Protein AF-A0A522Y612-F1 (afdb_monomer_lite)

Foldseek 3Di:
DDPQLVVLVVQLVVQLVVQVVVVCVVDVDCQADQDPQAGANPSSLVSLLVSLLSSLLRNAPVSLVVQLVVLLVVLVVVLVVCVVVDDPPDPCCVVVSCRRSVVNSVSSSVSSNVSSVNSNVCCVVPPDPVCVVVD

pLDDT: mean 74.58, std 8.92, range [51.31, 88.0]

Sequence (135 aa):
MTLRTLLACTVAAMVLLVLTIVLSRLQPGMGGIMTRIGQLPTTELLAVAIAMGLGGYLGGRPFRFLAPALVVLIGFASLIAAWALAPPQVEGTGSWLVRNNLLGLLLTATAAVLAAWVGEYVARRWPPPALARLR

Radius of gyration: 16.51 Å; chains: 1; bounding box: 40×27×49 Å

Structure (mmCIF, N/CA/C/O backbone):
data_AF-A0A522Y612-F1
#
_entry.id   AF-A0A522Y612-F1
#
loop_
_atom_site.group_PDB
_atom_site.id
_atom_site.type_symbol
_atom_site.label_atom_id
_atom_site.label_alt_id
_atom_site.label_comp_id
_atom_site.label_asym_id
_atom_site.label_entity_id
_atom_site.label_seq_id
_atom_site.pdbx_PDB_ins_code
_atom_site.Cartn_x
_atom_site.Cartn_y
_atom_site.Cartn_z
_atom_site.occupancy
_atom_site.B_iso_or_equiv
_atom_site.auth_seq_id
_atom_site.auth_comp_id
_atom_site.auth_asym_id
_atom_site.auth_atom_id
_atom_site.pdbx_PDB_model_num
ATOM 1 N N . MET A 1 1 ? -20.978 5.994 0.465 1.00 61.03 1 MET A N 1
ATOM 2 C CA . MET A 1 1 ? -19.569 6.074 0.917 1.00 61.03 1 MET A CA 1
ATOM 3 C C . MET A 1 1 ? -19.544 6.946 2.169 1.00 61.03 1 MET A C 1
ATOM 5 O O . MET A 1 1 ? -20.166 7.997 2.135 1.00 61.03 1 MET A O 1
ATOM 9 N N . THR A 1 2 ? -18.966 6.505 3.290 1.00 78.44 2 THR A N 1
ATOM 10 C CA . THR A 1 2 ? -19.007 7.266 4.559 1.00 78.44 2 THR A CA 1
ATOM 11 C C . THR A 1 2 ? -17.789 8.183 4.694 1.00 78.44 2 THR A C 1
ATOM 13 O O . THR A 1 2 ? -16.725 7.898 4.139 1.00 78.44 2 THR A O 1
ATOM 16 N N . LEU A 1 3 ? -17.902 9.266 5.471 1.00 78.62 3 LEU A N 1
ATOM 17 C CA . LEU A 1 3 ? -16.790 10.195 5.725 1.00 78.62 3 LEU A CA 1
ATOM 18 C C . LEU A 1 3 ? -15.558 9.476 6.319 1.00 78.62 3 LEU A C 1
ATOM 20 O O . LEU A 1 3 ? -14.423 9.789 5.971 1.00 78.62 3 LEU A O 1
ATOM 24 N N . ARG A 1 4 ? -15.785 8.415 7.111 1.00 76.19 4 ARG A N 1
ATOM 25 C CA . ARG A 1 4 ? -14.737 7.506 7.617 1.00 76.19 4 ARG A CA 1
ATOM 26 C C . ARG A 1 4 ? -13.971 6.791 6.506 1.00 76.19 4 ARG A C 1
ATOM 28 O O . ARG A 1 4 ? -12.751 6.720 6.573 1.00 76.19 4 ARG A O 1
ATOM 35 N N . THR A 1 5 ? -14.664 6.270 5.491 1.00 75.12 5 THR A N 1
ATOM 36 C CA . THR A 1 5 ? -13.998 5.613 4.352 1.00 75.12 5 THR A CA 1
ATOM 37 C C . THR A 1 5 ? -13.213 6.591 3.492 1.00 75.12 5 THR A C 1
ATOM 39 O O . THR A 1 5 ? -12.125 6.247 3.046 1.00 75.12 5 THR A O 1
ATOM 42 N N . LEU A 1 6 ? -13.725 7.812 3.308 1.00 78.81 6 LEU A N 1
ATOM 43 C CA . LEU A 1 6 ? -13.008 8.868 2.597 1.00 78.81 6 LEU A CA 1
ATOM 44 C C . LEU A 1 6 ? -11.714 9.234 3.324 1.00 78.81 6 LEU A C 1
ATOM 46 O O . LEU A 1 6 ? -10.664 9.164 2.702 1.00 78.81 6 LEU A O 1
ATOM 50 N N . LEU A 1 7 ? -11.777 9.508 4.634 1.00 82.38 7 LEU A N 1
ATOM 51 C CA . LEU A 1 7 ? -10.595 9.790 5.459 1.00 82.38 7 LEU A CA 1
ATOM 52 C C . LEU A 1 7 ? -9.581 8.643 5.448 1.00 82.38 7 LEU A C 1
ATOM 54 O O . LEU A 1 7 ? -8.383 8.880 5.337 1.00 82.38 7 LEU A O 1
ATOM 58 N N . ALA A 1 8 ? -10.048 7.397 5.539 1.00 77.56 8 ALA A N 1
ATOM 59 C CA . ALA A 1 8 ? -9.173 6.233 5.462 1.00 77.56 8 ALA A CA 1
ATOM 60 C C . ALA A 1 8 ? -8.458 6.141 4.105 1.00 77.56 8 ALA A C 1
ATOM 62 O O . ALA A 1 8 ? -7.258 5.882 4.074 1.00 77.56 8 ALA A O 1
ATOM 63 N N . CYS A 1 9 ? -9.163 6.412 2.999 1.00 77.75 9 CYS A N 1
ATOM 64 C CA . CYS A 1 9 ? -8.559 6.501 1.670 1.00 77.75 9 CYS A CA 1
ATOM 65 C C . CYS A 1 9 ? -7.532 7.629 1.582 1.00 77.75 9 CYS A C 1
ATOM 67 O O . CYS A 1 9 ? -6.435 7.388 1.086 1.00 77.75 9 CYS A O 1
ATOM 69 N N . THR A 1 10 ? -7.841 8.836 2.067 1.00 82.25 10 THR A N 1
ATOM 70 C CA . THR A 1 10 ? -6.891 9.958 2.011 1.00 82.25 10 THR A CA 1
ATOM 71 C C . THR A 1 10 ? -5.657 9.698 2.858 1.00 82.25 10 THR A C 1
ATOM 73 O O . THR A 1 10 ? -4.553 9.959 2.394 1.00 82.25 10 THR A O 1
ATOM 76 N N . VAL A 1 11 ? -5.814 9.148 4.065 1.00 84.19 11 VAL A N 1
ATOM 77 C CA . VAL A 1 11 ? -4.677 8.797 4.927 1.00 84.19 11 VAL A CA 1
ATOM 78 C C . VAL A 1 11 ? -3.841 7.694 4.289 1.00 84.19 11 VAL A C 1
ATOM 80 O O . VAL A 1 11 ? -2.626 7.838 4.212 1.00 84.19 11 VAL A O 1
ATOM 83 N N . ALA A 1 12 ? -4.464 6.629 3.779 1.00 76.88 12 ALA A N 1
ATOM 84 C CA . ALA A 1 12 ? -3.743 5.559 3.094 1.00 76.88 12 ALA A CA 1
ATOM 85 C C . ALA A 1 12 ? -2.985 6.086 1.866 1.00 76.88 12 ALA A C 1
ATOM 87 O O . ALA A 1 12 ? -1.810 5.774 1.699 1.00 76.88 12 ALA A O 1
ATOM 88 N N . ALA A 1 13 ? -3.619 6.930 1.046 1.00 76.38 13 ALA A N 1
ATOM 89 C CA . ALA A 1 13 ? -2.990 7.543 -0.121 1.00 76.38 13 ALA A CA 1
ATOM 90 C C . ALA A 1 13 ? -1.829 8.472 0.267 1.00 76.38 13 ALA A C 1
ATOM 92 O O . ALA A 1 13 ? -0.762 8.389 -0.333 1.00 76.38 13 ALA A O 1
ATOM 93 N N . MET A 1 14 ? -2.002 9.309 1.296 1.00 84.38 14 MET A N 1
ATOM 94 C CA . MET A 1 14 ? -0.935 10.169 1.821 1.00 84.38 14 MET A CA 1
ATOM 95 C C . MET A 1 14 ? 0.240 9.355 2.355 1.00 84.38 14 MET A C 1
ATOM 97 O O . MET A 1 14 ? 1.379 9.638 2.003 1.00 84.38 14 MET A O 1
ATOM 101 N N . VAL A 1 15 ? -0.017 8.329 3.169 1.00 85.69 15 VAL A N 1
ATOM 102 C CA . VAL A 1 15 ? 1.033 7.456 3.712 1.00 85.69 15 VAL A CA 1
ATOM 103 C C . VAL A 1 15 ? 1.783 6.759 2.582 1.00 85.69 15 VAL A C 1
ATOM 105 O O . VAL A 1 15 ? 3.010 6.728 2.597 1.00 85.69 15 VAL A O 1
ATOM 108 N N . LEU A 1 16 ? 1.063 6.253 1.580 1.00 79.06 16 LEU A N 1
ATOM 109 C CA . LEU A 1 16 ? 1.658 5.596 0.422 1.00 79.06 16 LEU A CA 1
ATOM 110 C C . LEU A 1 16 ? 2.518 6.571 -0.393 1.00 79.06 16 LEU A C 1
ATOM 112 O O . LEU A 1 16 ? 3.653 6.235 -0.716 1.00 79.06 16 LEU A O 1
ATOM 116 N N . LEU A 1 17 ? 2.034 7.789 -0.659 1.00 79.56 17 LEU A N 1
ATOM 117 C CA . LEU A 1 17 ? 2.799 8.836 -1.346 1.00 79.56 17 LEU A CA 1
ATOM 118 C C . LEU A 1 17 ? 4.062 9.221 -0.573 1.00 79.56 17 LEU A C 1
ATOM 120 O O . LEU A 1 17 ? 5.149 9.229 -1.146 1.00 79.56 17 LEU A O 1
ATOM 124 N N . VAL A 1 18 ? 3.936 9.504 0.726 1.00 84.81 18 VAL A N 1
ATOM 125 C CA . VAL A 1 18 ? 5.067 9.899 1.576 1.00 84.81 18 VAL A CA 1
ATOM 126 C C . VAL A 1 18 ? 6.101 8.782 1.636 1.00 84.81 18 VAL A C 1
ATOM 128 O O . VAL A 1 18 ? 7.275 9.043 1.394 1.00 84.81 18 VAL A O 1
ATOM 131 N N . LEU A 1 19 ? 5.685 7.536 1.889 1.00 81.12 19 LEU A N 1
ATOM 132 C CA . LEU A 1 19 ? 6.601 6.394 1.912 1.00 81.12 19 LEU A CA 1
ATOM 133 C C . LEU A 1 19 ? 7.273 6.189 0.558 1.00 81.12 19 LEU A C 1
ATOM 135 O O . LEU A 1 19 ? 8.480 5.988 0.520 1.00 81.12 19 LEU A O 1
ATOM 139 N N . THR A 1 20 ? 6.533 6.301 -0.543 1.00 75.69 20 THR A N 1
ATOM 140 C CA . THR A 1 20 ? 7.099 6.138 -1.887 1.00 75.69 20 THR A CA 1
ATOM 141 C C . THR A 1 20 ? 8.147 7.21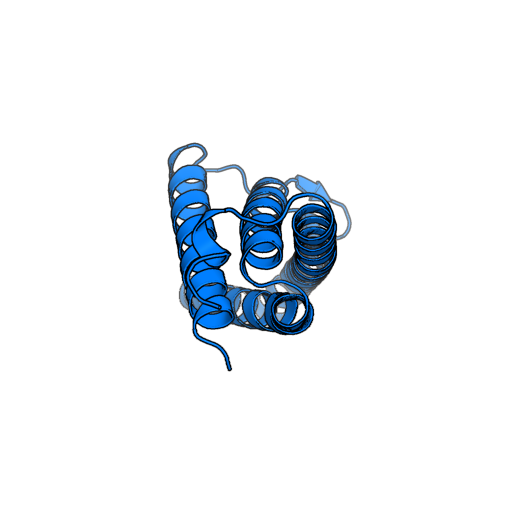2 -2.174 1.00 75.69 20 THR A C 1
ATOM 143 O O . THR A 1 20 ? 9.246 6.888 -2.618 1.00 75.69 20 THR A O 1
ATOM 146 N N . ILE A 1 21 ? 7.869 8.481 -1.852 1.00 79.12 21 ILE A N 1
ATOM 147 C CA . ILE A 1 21 ? 8.821 9.589 -2.029 1.00 79.12 21 ILE A CA 1
ATOM 148 C C . ILE A 1 21 ? 10.054 9.393 -1.140 1.00 79.12 21 ILE A C 1
ATOM 150 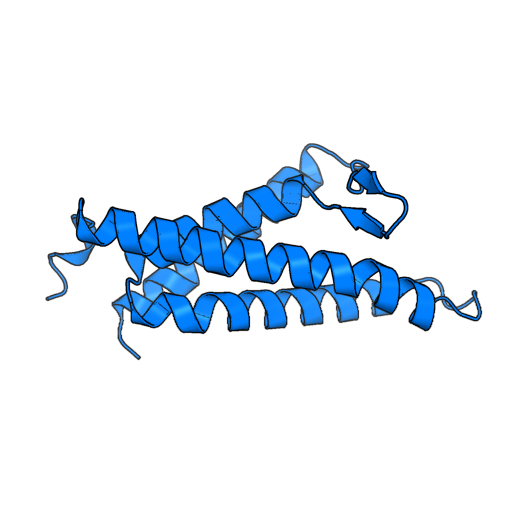O O . ILE A 1 21 ? 11.181 9.519 -1.617 1.00 79.12 21 ILE A O 1
ATOM 154 N N . VAL A 1 22 ? 9.856 9.069 0.139 1.00 81.56 22 VAL A N 1
ATOM 155 C CA . VAL A 1 22 ? 10.944 8.868 1.107 1.00 81.56 22 VAL A CA 1
ATOM 156 C C . VAL A 1 22 ? 11.840 7.704 0.683 1.00 81.56 22 VAL A C 1
ATOM 158 O O . VAL A 1 22 ? 13.058 7.861 0.636 1.00 81.56 22 VAL A O 1
ATOM 161 N N . LEU A 1 23 ? 11.256 6.567 0.295 1.00 75.94 23 LEU A N 1
ATOM 162 C CA . LEU A 1 23 ? 11.998 5.399 -0.186 1.00 75.94 23 LEU A CA 1
ATOM 163 C C . LEU A 1 23 ? 12.761 5.706 -1.481 1.00 75.94 23 LEU A C 1
ATOM 165 O O . LEU A 1 23 ? 13.938 5.368 -1.588 1.00 75.94 23 LEU A O 1
ATOM 169 N N . SER A 1 24 ? 12.137 6.434 -2.413 1.00 70.62 24 SER A N 1
ATOM 170 C CA . SER A 1 24 ? 12.777 6.858 -3.667 1.00 70.62 24 SER A CA 1
ATOM 171 C C . SER A 1 24 ? 13.986 7.772 -3.436 1.00 70.62 24 SER A C 1
ATOM 173 O O . SER A 1 24 ? 14.918 7.783 -4.236 1.00 70.62 24 SER A O 1
ATOM 175 N N . ARG A 1 25 ? 13.985 8.556 -2.348 1.00 79.06 25 ARG A N 1
ATOM 176 C CA . ARG A 1 25 ? 15.091 9.459 -1.988 1.00 79.06 25 ARG A CA 1
ATOM 177 C C . ARG A 1 25 ? 16.193 8.773 -1.189 1.00 79.06 25 ARG A C 1
ATOM 179 O O . ARG A 1 25 ? 17.353 9.129 -1.360 1.00 79.06 25 ARG A O 1
ATOM 186 N N . LEU A 1 26 ? 15.845 7.825 -0.322 1.00 75.88 26 LEU A N 1
ATOM 187 C CA . LEU A 1 26 ? 16.806 7.123 0.534 1.00 75.88 26 LEU A CA 1
ATOM 188 C C . LEU A 1 26 ? 17.597 6.045 -0.212 1.00 75.88 26 LEU A C 1
ATOM 190 O O . LEU A 1 26 ? 18.723 5.747 0.175 1.00 75.88 26 LEU A O 1
ATOM 194 N N . GLN A 1 27 ? 17.028 5.455 -1.264 1.00 67.31 27 GLN A N 1
ATOM 195 C CA . GLN A 1 27 ? 17.685 4.397 -2.031 1.00 67.31 27 GLN A CA 1
ATOM 196 C C . GLN A 1 27 ? 17.535 4.618 -3.541 1.00 67.31 27 GLN A C 1
ATOM 198 O O . GLN A 1 27 ? 16.798 3.882 -4.203 1.00 67.31 27 GLN A O 1
ATOM 203 N N . PRO A 1 28 ? 18.256 5.598 -4.117 1.00 55.88 28 PRO A N 1
ATOM 204 C CA . PRO A 1 28 ? 18.356 5.737 -5.563 1.00 55.88 28 PRO A CA 1
ATOM 205 C C . PRO A 1 28 ? 19.127 4.532 -6.125 1.00 55.88 28 PRO A C 1
ATOM 207 O O . PRO A 1 28 ? 20.352 4.537 -6.181 1.00 55.88 28 PRO A O 1
ATOM 210 N N . GLY A 1 29 ? 18.416 3.459 -6.479 1.00 54.78 29 GLY A N 1
ATOM 211 C CA . GLY A 1 29 ? 19.007 2.285 -7.132 1.00 54.78 29 GLY A CA 1
ATOM 212 C C . GLY A 1 29 ? 18.639 0.916 -6.561 1.00 54.78 29 GLY A C 1
ATOM 213 O O . GLY A 1 29 ? 18.976 -0.081 -7.196 1.00 54.78 29 GLY A O 1
ATOM 214 N N . MET A 1 30 ? 17.907 0.812 -5.442 1.00 51.31 30 MET A N 1
ATOM 215 C CA . MET A 1 30 ? 17.272 -0.466 -5.079 1.00 51.31 30 MET A CA 1
ATOM 216 C C . MET A 1 30 ? 16.019 -0.679 -5.932 1.00 51.31 30 MET A C 1
ATOM 218 O O . MET A 1 30 ? 14.886 -0.594 -5.467 1.00 51.31 30 MET A O 1
ATOM 222 N N . GLY A 1 31 ? 16.237 -0.980 -7.212 1.00 57.62 31 GLY A N 1
ATOM 223 C CA . GLY A 1 31 ? 15.273 -1.772 -7.955 1.00 57.62 31 GLY A CA 1
ATOM 224 C C . GLY A 1 31 ? 15.131 -3.107 -7.226 1.00 57.62 31 GLY A C 1
ATOM 225 O O . GLY A 1 31 ? 16.138 -3.699 -6.845 1.00 57.62 31 GLY A O 1
ATOM 226 N N . GLY A 1 32 ? 13.895 -3.545 -6.986 1.00 58.69 32 GLY A N 1
ATOM 227 C CA . GLY A 1 32 ? 13.570 -4.741 -6.208 1.00 58.69 32 GLY A CA 1
ATOM 228 C C . GLY A 1 32 ? 14.397 -5.986 -6.549 1.00 58.69 32 GLY A C 1
ATOM 229 O O . GLY A 1 32 ? 15.040 -6.075 -7.595 1.00 58.69 32 GLY A O 1
ATOM 230 N N . ILE A 1 33 ? 14.352 -6.982 -5.665 1.00 67.69 33 ILE A N 1
ATOM 231 C CA . ILE A 1 33 ? 15.122 -8.222 -5.815 1.00 67.69 33 ILE A CA 1
ATOM 232 C C . ILE A 1 33 ? 14.721 -8.887 -7.140 1.00 67.69 33 ILE A C 1
ATOM 234 O O . ILE A 1 33 ? 13.572 -9.304 -7.299 1.00 67.69 33 ILE A O 1
ATOM 238 N N . MET A 1 34 ? 15.645 -8.979 -8.105 1.00 63.66 34 MET A N 1
ATOM 239 C CA . MET A 1 34 ? 15.408 -9.745 -9.332 1.00 63.66 34 MET A CA 1
ATOM 240 C C . MET A 1 34 ? 15.333 -11.227 -8.977 1.00 63.66 34 MET A C 1
ATOM 242 O O . MET A 1 34 ? 16.318 -11.846 -8.580 1.00 63.66 34 MET A O 1
ATOM 246 N N . THR A 1 35 ? 14.150 -11.804 -9.134 1.00 64.38 35 THR A N 1
ATOM 247 C CA . THR A 1 35 ? 13.941 -13.251 -9.069 1.00 64.38 35 THR A CA 1
ATOM 248 C C . THR A 1 35 ? 13.872 -13.819 -10.486 1.00 64.38 35 THR A C 1
ATOM 250 O O . THR A 1 35 ? 13.665 -13.080 -11.448 1.00 64.38 35 THR A O 1
ATOM 253 N N . ARG A 1 36 ? 13.977 -15.148 -10.641 1.00 63.62 36 ARG A N 1
ATOM 254 C CA . ARG A 1 36 ? 13.838 -15.835 -11.947 1.00 63.62 36 ARG A CA 1
ATOM 255 C C . ARG A 1 36 ? 12.518 -15.543 -12.677 1.00 63.62 36 ARG A C 1
ATOM 257 O O . ARG A 1 36 ? 12.404 -15.850 -13.857 1.00 63.62 36 ARG A O 1
ATOM 264 N N . ILE A 1 37 ? 11.529 -15.008 -11.964 1.00 64.69 37 ILE A N 1
ATOM 265 C CA . ILE A 1 37 ? 10.159 -14.804 -12.436 1.00 64.69 37 ILE A CA 1
ATOM 266 C C . ILE A 1 37 ? 9.864 -13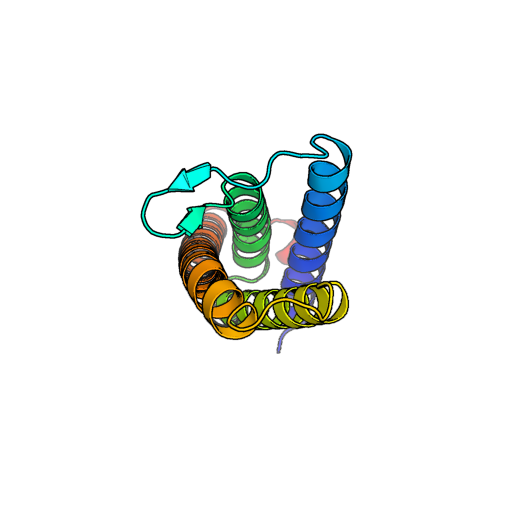.310 -12.678 1.00 64.69 37 ILE A C 1
ATOM 268 O O . ILE A 1 37 ? 8.909 -12.982 -13.373 1.00 64.69 37 ILE A O 1
ATOM 272 N N . GLY A 1 38 ? 10.688 -12.404 -12.143 1.00 63.41 38 GLY A N 1
ATOM 273 C CA . GLY A 1 38 ? 10.507 -10.960 -12.267 1.00 63.41 38 GLY A CA 1
ATOM 274 C C . GLY A 1 38 ? 11.098 -10.184 -11.093 1.00 63.41 38 GLY A C 1
ATOM 275 O O . GLY A 1 38 ? 11.670 -10.755 -10.158 1.00 63.41 38 GLY A O 1
ATOM 276 N N . GLN A 1 39 ? 10.962 -8.864 -11.142 1.00 66.25 39 GLN A N 1
ATOM 277 C CA . GLN A 1 39 ? 11.427 -7.975 -10.083 1.00 66.25 39 GLN A CA 1
ATOM 278 C C . GLN A 1 39 ? 10.448 -7.988 -8.907 1.00 66.25 39 GLN A C 1
ATOM 280 O O . GLN A 1 39 ? 9.246 -7.808 -9.096 1.00 66.25 39 GLN A O 1
ATOM 285 N N . LEU A 1 40 ? 10.958 -8.213 -7.696 1.00 70.00 40 LEU A N 1
ATOM 286 C CA . LEU A 1 40 ? 10.157 -8.246 -6.477 1.00 70.00 40 LEU A CA 1
ATOM 287 C C . LEU A 1 40 ? 10.390 -6.947 -5.691 1.00 70.00 40 LEU A C 1
ATOM 289 O O . LEU A 1 40 ? 11.429 -6.814 -5.032 1.00 70.00 40 LEU A O 1
ATOM 293 N N . PRO A 1 41 ? 9.475 -5.964 -5.775 1.00 71.06 41 PRO A N 1
ATOM 294 C CA . PRO A 1 41 ? 9.657 -4.659 -5.153 1.00 71.06 41 PRO A CA 1
ATOM 295 C C . PRO A 1 41 ? 9.336 -4.750 -3.655 1.00 71.06 41 PRO A C 1
ATOM 297 O O . PRO A 1 41 ? 8.258 -4.385 -3.197 1.00 71.06 41 PRO A O 1
ATOM 300 N N . THR A 1 42 ? 10.267 -5.300 -2.875 1.00 75.62 42 THR A N 1
ATOM 301 C CA . THR A 1 42 ? 10.116 -5.546 -1.430 1.00 75.62 42 THR A CA 1
ATOM 302 C C . THR A 1 42 ? 9.820 -4.276 -0.633 1.00 75.62 42 THR A C 1
ATOM 304 O O . THR A 1 42 ? 9.000 -4.302 0.283 1.00 75.62 42 THR A O 1
ATOM 307 N N . THR A 1 43 ? 10.449 -3.159 -0.992 1.00 76.06 43 THR A N 1
ATOM 308 C CA . THR A 1 43 ? 10.241 -1.847 -0.364 1.00 76.06 43 THR A CA 1
ATOM 309 C C . THR A 1 43 ? 8.857 -1.278 -0.671 1.00 76.06 43 THR A C 1
ATOM 311 O O . THR A 1 43 ? 8.169 -0.827 0.245 1.00 76.06 43 THR A O 1
ATOM 314 N N . GLU A 1 44 ? 8.401 -1.363 -1.922 1.00 75.38 44 GLU A N 1
ATOM 315 C CA . GLU A 1 44 ? 7.044 -0.946 -2.301 1.00 75.38 44 GLU A CA 1
ATOM 316 C C . GLU A 1 44 ? 5.985 -1.847 -1.667 1.00 75.38 44 GLU A C 1
ATOM 318 O O . GLU A 1 44 ? 4.985 -1.351 -1.160 1.00 75.38 44 GLU A O 1
ATOM 323 N N . LEU A 1 45 ? 6.222 -3.161 -1.619 1.00 77.94 45 LEU A N 1
ATOM 324 C CA . LEU A 1 45 ? 5.354 -4.119 -0.932 1.00 77.94 45 LEU A CA 1
ATOM 325 C C . LEU A 1 45 ? 5.180 -3.756 0.542 1.00 77.94 45 LEU A C 1
ATOM 327 O O . LEU A 1 45 ? 4.058 -3.775 1.049 1.00 77.94 45 LEU A O 1
ATOM 331 N N . LEU A 1 46 ? 6.269 -3.387 1.221 1.00 82.50 46 LEU A N 1
ATOM 332 C CA . LEU A 1 46 ? 6.218 -2.944 2.609 1.00 82.50 46 LEU A CA 1
ATOM 333 C C . LEU A 1 46 ? 5.450 -1.622 2.745 1.00 82.50 46 LEU A C 1
ATOM 335 O O . LEU A 1 46 ? 4.594 -1.502 3.620 1.00 82.50 46 LEU A O 1
ATOM 339 N N . ALA A 1 47 ? 5.702 -0.649 1.865 1.00 82.94 47 ALA A N 1
ATOM 340 C CA . ALA A 1 47 ? 4.997 0.631 1.878 1.00 82.94 47 ALA A CA 1
ATOM 341 C C . ALA A 1 47 ? 3.488 0.466 1.641 1.00 82.94 47 ALA A C 1
ATOM 343 O O . ALA A 1 47 ? 2.676 1.028 2.378 1.00 82.94 47 ALA A O 1
ATOM 344 N N . VAL A 1 48 ? 3.109 -0.359 0.661 1.00 85.06 48 VAL A N 1
ATOM 345 C CA . VAL A 1 48 ? 1.720 -0.726 0.369 1.00 85.06 48 VAL A CA 1
ATOM 346 C C . VAL A 1 48 ? 1.098 -1.440 1.563 1.00 85.06 48 VAL A C 1
ATOM 348 O O . VAL A 1 48 ? -0.013 -1.093 1.958 1.00 85.06 48 VAL A O 1
ATOM 351 N N . ALA A 1 49 ? 1.802 -2.391 2.182 1.00 85.44 49 ALA A N 1
ATOM 352 C CA . ALA A 1 49 ? 1.302 -3.096 3.355 1.00 85.44 49 ALA A CA 1
ATOM 353 C C . ALA A 1 49 ? 1.041 -2.137 4.529 1.00 85.44 49 ALA A C 1
ATOM 355 O O . ALA A 1 49 ? -0.023 -2.183 5.141 1.00 85.44 49 ALA A O 1
ATOM 356 N N . ILE A 1 50 ? 1.960 -1.212 4.813 1.00 86.75 50 ILE A N 1
ATOM 357 C CA . ILE A 1 50 ? 1.783 -0.221 5.883 1.00 86.75 50 ILE A CA 1
ATOM 358 C C . ILE A 1 50 ? 0.605 0.711 5.566 1.00 86.75 50 ILE A C 1
ATOM 360 O O . ILE A 1 50 ? -0.276 0.904 6.406 1.00 86.75 50 ILE A O 1
ATOM 364 N N . ALA A 1 51 ? 0.544 1.248 4.345 1.00 85.62 51 ALA A N 1
ATOM 365 C CA . ALA A 1 51 ? -0.505 2.172 3.923 1.00 85.62 51 ALA A CA 1
ATOM 366 C C . ALA A 1 51 ? -1.899 1.527 3.937 1.00 85.62 51 ALA A C 1
ATOM 368 O O . ALA A 1 51 ? -2.850 2.100 4.470 1.00 85.62 51 ALA A O 1
ATOM 369 N N . MET A 1 52 ? -2.025 0.319 3.387 1.00 87.62 52 MET A N 1
ATOM 370 C CA . MET A 1 52 ? -3.295 -0.406 3.312 1.00 87.62 52 MET A CA 1
ATOM 371 C C . MET A 1 52 ? -3.701 -0.973 4.669 1.00 87.62 52 MET A C 1
ATOM 373 O O . MET A 1 52 ? -4.889 -0.994 4.979 1.00 87.62 52 MET A O 1
ATOM 377 N N . GLY A 1 53 ? -2.736 -1.355 5.511 1.00 85.31 53 GLY A N 1
ATOM 378 C CA . GLY A 1 53 ? -2.975 -1.712 6.907 1.00 85.31 53 GLY A CA 1
ATOM 379 C C . GLY A 1 53 ? -3.546 -0.546 7.711 1.00 85.31 53 GLY A C 1
ATOM 380 O O . GLY A 1 53 ? -4.576 -0.699 8.364 1.00 85.31 53 GLY A O 1
ATOM 381 N N . LEU A 1 54 ? -2.953 0.645 7.597 1.00 85.38 54 LEU A N 1
ATOM 382 C CA . LEU A 1 54 ? -3.482 1.868 8.214 1.00 85.38 54 LEU A CA 1
ATOM 383 C C . LEU A 1 54 ? -4.855 2.255 7.649 1.00 85.38 54 LEU A C 1
ATOM 385 O O . LEU A 1 54 ? -5.768 2.585 8.407 1.00 85.38 54 LEU A O 1
ATOM 389 N N . GLY A 1 55 ? -5.034 2.157 6.330 1.00 81.25 55 GLY A N 1
ATOM 390 C CA . GLY A 1 55 ? -6.319 2.389 5.672 1.00 81.25 55 GLY A CA 1
ATOM 391 C C . GLY A 1 55 ? -7.407 1.425 6.153 1.00 81.25 55 GLY A C 1
ATOM 392 O O . GLY A 1 55 ? -8.504 1.856 6.500 1.00 81.25 55 GLY A O 1
ATOM 393 N N . GLY A 1 56 ? -7.099 0.130 6.263 1.00 81.88 56 GLY A N 1
ATOM 394 C CA . GLY A 1 56 ? -8.005 -0.887 6.802 1.00 81.88 56 GLY A CA 1
ATOM 395 C C . GLY A 1 56 ? -8.324 -0.664 8.279 1.00 81.88 56 GLY A C 1
ATOM 396 O O . GLY A 1 56 ? -9.476 -0.817 8.691 1.00 81.88 56 GLY A O 1
ATOM 397 N N . TYR A 1 57 ? -7.334 -0.218 9.055 1.00 83.75 57 TYR A N 1
ATOM 398 C CA . TYR A 1 57 ? -7.499 0.117 10.467 1.00 83.75 57 TYR A CA 1
ATOM 399 C C . TYR A 1 57 ? -8.463 1.296 10.685 1.00 83.75 57 TYR A C 1
ATOM 401 O O . TYR A 1 57 ? -9.312 1.270 11.575 1.00 83.75 57 TYR A O 1
ATOM 409 N N . LEU A 1 58 ? -8.400 2.323 9.836 1.00 83.62 58 LEU A N 1
ATOM 410 C CA . LEU A 1 58 ? -9.278 3.491 9.940 1.00 83.62 58 LEU A CA 1
ATOM 411 C C . LEU A 1 58 ? -10.646 3.268 9.269 1.00 83.62 58 LEU A C 1
ATOM 413 O O . LEU A 1 58 ? -11.688 3.662 9.802 1.00 83.62 58 LEU A O 1
ATOM 417 N N . GLY A 1 59 ? -10.656 2.634 8.098 1.00 77.31 59 GLY A N 1
ATOM 418 C CA . GLY A 1 59 ? -11.831 2.497 7.237 1.00 77.31 59 GLY A CA 1
ATOM 419 C C . GLY A 1 59 ? -12.723 1.296 7.557 1.00 77.31 59 GLY A C 1
ATOM 420 O O . GLY A 1 59 ? -13.917 1.325 7.249 1.00 77.31 59 GLY A O 1
ATOM 421 N N . GLY A 1 60 ? -12.185 0.258 8.203 1.00 77.38 60 GLY A N 1
ATOM 422 C CA . GLY A 1 60 ? -12.915 -0.958 8.564 1.00 77.38 60 GLY A CA 1
ATOM 423 C C . GLY A 1 60 ? -13.395 -1.780 7.357 1.00 77.38 60 GLY A C 1
ATOM 424 O O . GLY A 1 60 ? -12.849 -1.687 6.258 1.00 77.38 60 GLY A O 1
ATOM 425 N N . ARG A 1 61 ? -14.461 -2.576 7.552 1.00 76.81 61 ARG A N 1
ATOM 426 C CA . ARG A 1 61 ? -15.050 -3.492 6.544 1.00 76.81 61 ARG A CA 1
ATOM 427 C C . ARG A 1 61 ? -15.163 -2.938 5.111 1.00 76.81 61 ARG A C 1
ATOM 429 O O . ARG A 1 61 ? -14.760 -3.649 4.193 1.00 76.81 61 ARG A O 1
ATOM 436 N N . PRO A 1 62 ? -15.723 -1.735 4.868 1.00 77.25 62 PRO A N 1
ATOM 437 C CA . PRO A 1 62 ? -15.905 -1.245 3.500 1.00 77.25 62 PRO A CA 1
ATOM 438 C C . PRO A 1 62 ? -14.581 -0.936 2.787 1.00 77.25 62 PRO A C 1
ATOM 440 O O . PRO A 1 62 ? -14.520 -1.011 1.563 1.00 77.25 62 PRO A O 1
ATOM 443 N N . PHE A 1 63 ? -13.509 -0.639 3.528 1.00 77.12 63 PHE A N 1
ATOM 444 C CA . PHE A 1 63 ? -12.202 -0.341 2.942 1.00 77.12 63 PHE A CA 1
ATOM 445 C C . PHE A 1 63 ? -11.523 -1.585 2.355 1.00 77.12 63 PHE A C 1
ATOM 447 O O . PHE A 1 63 ? -10.796 -1.476 1.373 1.00 77.12 63 PHE A O 1
ATOM 454 N N . ARG A 1 64 ? -11.821 -2.783 2.879 1.00 76.06 64 ARG A N 1
ATOM 455 C CA . ARG A 1 64 ? -11.257 -4.051 2.387 1.00 76.06 64 ARG A CA 1
ATOM 456 C C . ARG A 1 64 ? -11.479 -4.262 0.886 1.00 76.06 64 ARG A C 1
ATOM 458 O O . ARG A 1 64 ? -10.597 -4.781 0.212 1.00 76.06 64 ARG A O 1
ATOM 465 N N . PHE A 1 65 ? -12.641 -3.865 0.368 1.00 78.50 65 PHE A N 1
ATOM 466 C CA . PHE A 1 65 ? -12.969 -3.994 -1.056 1.00 78.50 65 PHE A CA 1
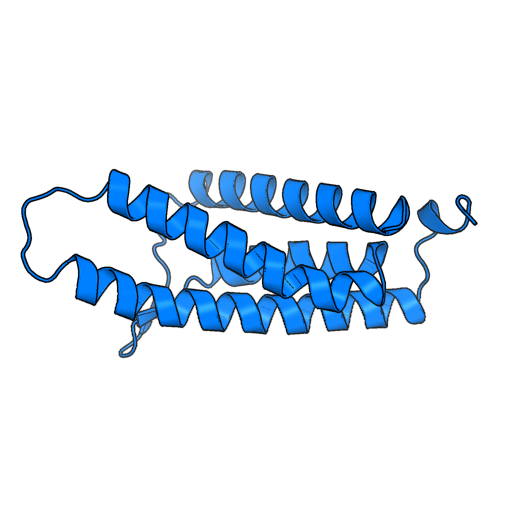ATOM 467 C C . PHE A 1 65 ? -12.379 -2.862 -1.907 1.00 78.50 65 PHE A C 1
ATOM 469 O O . PHE A 1 65 ? -12.126 -3.055 -3.092 1.00 78.50 65 PHE A O 1
ATOM 476 N N . LEU A 1 66 ? -12.125 -1.697 -1.304 1.00 78.81 66 LEU A N 1
ATOM 477 C CA . LEU A 1 66 ? -11.541 -0.534 -1.977 1.00 78.81 66 LEU A CA 1
ATOM 478 C C . LEU A 1 66 ? -10.012 -0.612 -2.073 1.00 78.81 66 LEU A C 1
ATOM 480 O O . LEU A 1 66 ? -9.443 -0.121 -3.042 1.00 78.81 66 LEU A O 1
ATOM 484 N N . ALA A 1 67 ? -9.354 -1.255 -1.108 1.00 74.94 67 ALA A N 1
ATOM 485 C CA . ALA A 1 67 ? -7.904 -1.434 -1.075 1.00 74.94 67 ALA A CA 1
ATOM 486 C C . ALA A 1 67 ? -7.321 -2.061 -2.364 1.00 74.94 67 ALA A C 1
ATOM 488 O O . ALA A 1 67 ? -6.422 -1.454 -2.946 1.00 74.94 67 ALA A O 1
ATOM 489 N N . PRO A 1 68 ? -7.823 -3.205 -2.881 1.00 75.06 68 PRO A N 1
ATOM 490 C CA . PRO A 1 68 ? -7.314 -3.758 -4.135 1.00 75.06 68 PRO A CA 1
ATOM 491 C C . PRO A 1 68 ? -7.603 -2.845 -5.330 1.00 75.06 68 PRO A C 1
ATOM 493 O O . PRO A 1 68 ? -6.747 -2.710 -6.196 1.00 75.06 68 PRO A O 1
ATOM 496 N N . ALA A 1 69 ? -8.759 -2.172 -5.368 1.00 81.06 69 ALA A N 1
ATOM 497 C CA . ALA A 1 69 ? -9.087 -1.243 -6.449 1.00 81.06 69 ALA A CA 1
ATOM 498 C C . ALA A 1 69 ? -8.112 -0.053 -6.498 1.00 81.06 69 ALA A C 1
ATOM 500 O O . ALA A 1 69 ? -7.654 0.317 -7.576 1.00 81.06 69 ALA A O 1
ATOM 501 N N . LEU A 1 70 ? -7.745 0.499 -5.336 1.00 76.56 70 LEU A N 1
ATOM 502 C CA . LEU A 1 70 ? -6.736 1.555 -5.205 1.00 76.56 70 LEU A CA 1
ATOM 503 C C . LEU A 1 70 ? -5.357 1.092 -5.679 1.00 76.56 70 LEU A C 1
ATOM 505 O O . LEU A 1 70 ? -4.700 1.812 -6.423 1.00 76.56 70 LEU A O 1
ATOM 509 N N . VAL A 1 71 ? -4.928 -0.108 -5.286 1.00 78.06 71 VAL A N 1
ATOM 510 C CA . VAL A 1 71 ? -3.624 -0.644 -5.705 1.00 78.06 71 VAL A CA 1
ATOM 511 C C . VAL A 1 71 ? -3.584 -0.948 -7.192 1.00 78.06 71 VAL A C 1
ATOM 513 O O . VAL A 1 71 ? -2.588 -0.644 -7.837 1.00 78.06 71 VAL A O 1
ATOM 516 N N . VAL A 1 72 ? -4.668 -1.471 -7.760 1.00 79.81 72 VAL A N 1
ATOM 517 C CA . VAL A 1 72 ? -4.772 -1.671 -9.207 1.00 79.81 72 VAL A CA 1
ATOM 518 C C . VAL A 1 72 ? -4.707 -0.329 -9.939 1.00 79.81 72 VAL A C 1
ATOM 520 O O . VAL A 1 72 ? -3.930 -0.202 -10.877 1.00 79.81 72 VAL A O 1
ATOM 523 N N . LEU A 1 73 ? -5.445 0.690 -9.486 1.00 79.69 73 LEU A N 1
ATOM 524 C CA . LEU A 1 73 ? -5.402 2.041 -10.062 1.00 79.69 73 LEU A CA 1
ATOM 525 C C . LEU A 1 73 ? -3.997 2.652 -10.022 1.00 79.69 73 LEU A C 1
ATOM 527 O O . LEU A 1 73 ? -3.522 3.158 -11.036 1.00 79.69 73 LEU A O 1
ATOM 531 N N . ILE A 1 74 ? -3.328 2.581 -8.869 1.00 74.62 74 ILE A N 1
ATOM 532 C CA . ILE A 1 74 ? -1.960 3.086 -8.699 1.00 74.62 74 ILE A CA 1
ATOM 533 C C . ILE A 1 74 ? -0.991 2.283 -9.571 1.00 74.62 74 ILE A C 1
ATOM 535 O O . ILE A 1 74 ? -0.174 2.873 -10.266 1.00 74.62 74 ILE A O 1
ATOM 539 N N . GLY A 1 75 ? -1.120 0.955 -9.601 1.00 71.88 75 GLY A N 1
ATOM 540 C CA . GLY A 1 75 ? -0.309 0.080 -10.443 1.00 71.88 75 GLY A CA 1
ATOM 541 C C . GLY A 1 75 ? -0.448 0.415 -11.926 1.00 71.88 75 GLY A C 1
ATOM 542 O O . GLY A 1 75 ? 0.559 0.538 -12.616 1.00 71.88 75 GLY A O 1
ATOM 543 N N . PHE A 1 76 ? -1.672 0.646 -12.410 1.00 76.06 76 PHE A N 1
ATOM 544 C CA . PHE A 1 76 ? -1.914 1.101 -13.781 1.00 76.06 76 PHE A CA 1
ATOM 545 C C . PHE A 1 76 ? -1.307 2.480 -14.050 1.00 76.06 76 PHE A C 1
ATOM 547 O O . PHE A 1 76 ? -0.659 2.659 -15.078 1.00 76.06 76 PHE A O 1
ATOM 554 N N . ALA A 1 77 ? -1.468 3.438 -13.134 1.00 75.00 77 ALA A N 1
ATOM 555 C CA . ALA A 1 77 ? -0.876 4.767 -13.272 1.00 75.00 77 ALA A CA 1
ATOM 556 C C . ALA A 1 77 ? 0.660 4.705 -13.346 1.00 75.00 77 ALA A C 1
ATOM 558 O O . ALA A 1 77 ? 1.258 5.337 -14.216 1.00 75.00 77 ALA A O 1
ATOM 559 N N . SER A 1 78 ? 1.293 3.888 -12.500 1.00 67.44 78 SER A N 1
ATOM 560 C CA . SER A 1 78 ? 2.738 3.643 -12.527 1.00 67.44 78 SER A CA 1
ATOM 561 C C . SER A 1 78 ? 3.185 2.981 -13.829 1.00 67.44 78 SER A C 1
ATOM 563 O O . SER A 1 78 ? 4.216 3.353 -14.380 1.00 67.44 78 SER A O 1
ATOM 565 N N . LEU A 1 79 ? 2.403 2.036 -14.359 1.00 68.88 79 LEU A N 1
ATOM 566 C CA . LEU A 1 79 ? 2.709 1.347 -15.613 1.00 68.88 79 LEU A CA 1
ATOM 567 C C . LEU A 1 79 ? 2.627 2.304 -16.812 1.00 68.88 79 LEU A C 1
ATOM 569 O O . LEU A 1 79 ? 3.505 2.277 -17.669 1.00 68.88 79 LEU A O 1
ATOM 573 N N . ILE A 1 80 ? 1.631 3.197 -16.830 1.00 73.88 80 ILE A N 1
ATOM 574 C CA . ILE A 1 80 ? 1.503 4.273 -17.827 1.00 73.88 80 ILE A CA 1
ATOM 575 C C . ILE A 1 80 ? 2.682 5.248 -17.723 1.00 73.88 80 ILE A C 1
ATOM 577 O O . ILE A 1 80 ? 3.282 5.589 -18.740 1.00 73.88 80 ILE A O 1
ATOM 581 N N . ALA A 1 81 ? 3.046 5.667 -16.508 1.00 67.06 81 ALA A N 1
ATOM 582 C CA . ALA A 1 81 ? 4.179 6.563 -16.285 1.00 67.06 81 ALA A CA 1
ATOM 583 C C . ALA A 1 81 ? 5.509 5.927 -16.724 1.00 67.06 81 ALA A C 1
ATOM 585 O O . ALA A 1 81 ? 6.309 6.571 -17.398 1.00 67.06 81 ALA A O 1
ATOM 586 N N . ALA A 1 82 ? 5.723 4.648 -16.407 1.00 66.50 82 ALA A N 1
ATOM 587 C CA . ALA A 1 82 ? 6.896 3.897 -16.842 1.00 66.50 82 ALA A CA 1
ATOM 588 C C . ALA A 1 82 ? 6.949 3.758 -18.368 1.00 66.50 82 ALA A C 1
ATOM 590 O O . ALA A 1 82 ? 8.018 3.884 -18.957 1.00 66.50 82 ALA A O 1
ATOM 591 N N . TRP A 1 83 ? 5.800 3.545 -19.017 1.00 69.06 83 TRP A N 1
ATOM 592 C CA . TRP A 1 83 ? 5.714 3.473 -20.474 1.00 69.06 83 TRP A CA 1
ATOM 593 C C . TRP A 1 83 ? 6.028 4.819 -21.138 1.00 69.06 83 TRP A C 1
ATOM 595 O O . TRP A 1 83 ? 6.747 4.855 -22.130 1.00 69.06 83 TRP A O 1
ATOM 605 N N . ALA A 1 84 ? 5.566 5.930 -20.553 1.00 71.25 84 ALA A N 1
ATOM 606 C CA . ALA A 1 84 ? 5.870 7.282 -21.026 1.00 71.25 84 ALA A CA 1
ATOM 607 C C . ALA A 1 84 ? 7.354 7.668 -20.867 1.00 71.25 84 ALA A C 1
ATOM 609 O O . ALA A 1 84 ? 7.852 8.510 -21.610 1.00 71.25 84 ALA A O 1
ATOM 610 N N . LEU A 1 85 ? 8.055 7.067 -19.900 1.00 67.25 85 LEU A N 1
ATOM 611 C CA . LEU A 1 85 ? 9.472 7.319 -19.618 1.00 67.25 85 LEU A CA 1
ATOM 612 C C . LEU A 1 85 ? 10.422 6.322 -20.308 1.00 67.25 85 LEU A C 1
ATOM 614 O O . LEU A 1 85 ? 11.637 6.519 -20.270 1.00 67.25 85 LEU A O 1
ATOM 618 N N . ALA A 1 86 ? 9.906 5.250 -20.917 1.00 61.50 86 ALA A N 1
ATOM 619 C CA . ALA A 1 86 ? 10.729 4.225 -21.550 1.00 61.50 86 ALA A CA 1
ATOM 620 C C . ALA A 1 86 ? 11.305 4.712 -22.899 1.00 61.50 86 ALA A C 1
ATOM 622 O O . ALA A 1 86 ? 10.567 5.266 -23.718 1.00 61.50 86 ALA A O 1
ATOM 623 N N . PRO A 1 87 ? 12.605 4.488 -23.181 1.00 61.50 87 PRO A N 1
ATOM 624 C CA . PRO A 1 87 ? 13.205 4.876 -24.453 1.00 61.50 87 PRO A CA 1
ATOM 625 C C . PRO A 1 87 ? 12.567 4.092 -25.623 1.00 61.50 87 PRO A C 1
ATOM 627 O O . PRO A 1 87 ? 12.447 2.868 -25.545 1.00 61.50 87 PRO A O 1
ATOM 630 N N . PRO A 1 88 ? 12.182 4.758 -26.729 1.00 60.75 88 PRO A N 1
ATOM 631 C CA . PRO A 1 88 ? 11.312 4.193 -27.774 1.00 60.75 88 PRO A CA 1
ATOM 632 C C . PRO A 1 88 ? 11.962 3.140 -28.700 1.00 60.75 88 PRO A C 1
ATOM 634 O O . PRO A 1 88 ? 11.442 2.867 -29.775 1.00 60.75 88 PRO A O 1
ATOM 637 N N . GLN A 1 89 ? 13.105 2.554 -28.337 1.00 55.62 89 GLN A N 1
ATOM 638 C CA . GLN A 1 89 ? 14.035 1.940 -29.302 1.00 55.62 89 GLN A CA 1
ATOM 639 C C . GLN A 1 89 ? 14.244 0.427 -29.146 1.00 55.62 89 GLN A C 1
ATOM 641 O O . GLN A 1 89 ? 15.155 -0.125 -29.754 1.00 55.62 89 GLN A O 1
ATOM 646 N N . VAL A 1 90 ? 13.426 -0.273 -28.357 1.00 57.19 90 VAL A N 1
ATOM 647 C CA . VAL A 1 90 ? 13.630 -1.709 -28.108 1.00 57.19 90 VAL A CA 1
ATOM 648 C C . VAL A 1 90 ? 12.344 -2.489 -28.406 1.00 57.19 90 VAL A C 1
ATOM 650 O O . VAL A 1 90 ? 11.377 -2.450 -27.638 1.00 57.19 90 VAL A O 1
ATOM 653 N N . GLU A 1 91 ? 12.324 -3.210 -29.531 1.00 58.97 91 GLU A N 1
ATOM 654 C CA . GLU A 1 91 ? 11.246 -4.142 -29.885 1.00 58.97 91 GLU A CA 1
ATOM 655 C C . GLU A 1 91 ? 11.060 -5.197 -28.780 1.00 58.97 91 GLU A C 1
ATOM 657 O O . GLU A 1 91 ? 12.019 -5.722 -28.220 1.00 58.97 91 GLU A O 1
ATOM 662 N N . GLY A 1 92 ? 9.809 -5.486 -28.408 1.00 65.25 92 GLY A N 1
ATOM 663 C CA . GLY A 1 92 ? 9.488 -6.446 -27.341 1.00 65.25 92 GLY A CA 1
ATOM 664 C C . GLY A 1 92 ? 9.462 -5.871 -25.917 1.00 65.25 92 GLY A C 1
ATOM 665 O O . GLY A 1 92 ? 8.929 -6.531 -25.018 1.00 65.25 92 GLY A O 1
ATOM 666 N N . THR A 1 93 ? 9.906 -4.625 -25.711 1.00 65.31 93 THR A N 1
ATOM 667 C CA . THR A 1 93 ? 9.903 -3.946 -24.397 1.00 65.31 93 THR A CA 1
ATOM 668 C C . THR A 1 93 ? 8.531 -3.892 -23.764 1.00 65.31 93 THR A C 1
ATOM 670 O O . THR A 1 93 ? 8.413 -4.170 -22.580 1.00 65.31 93 THR A O 1
ATOM 673 N N . GLY A 1 94 ? 7.474 -3.635 -24.537 1.00 65.25 94 GLY A N 1
ATOM 674 C CA . GLY A 1 94 ? 6.107 -3.641 -24.011 1.00 65.25 94 GLY A CA 1
ATOM 675 C C . GLY A 1 94 ? 5.725 -4.990 -23.391 1.00 65.25 94 GLY A C 1
ATOM 676 O O . GLY A 1 94 ? 5.230 -5.036 -22.269 1.00 65.25 94 GLY A O 1
ATOM 677 N N . SER A 1 95 ? 6.027 -6.100 -24.072 1.00 67.75 95 SER A N 1
ATOM 678 C CA . SER A 1 95 ? 5.720 -7.445 -23.565 1.00 67.75 95 SER A CA 1
ATOM 679 C C . SER A 1 95 ? 6.555 -7.812 -22.334 1.00 67.75 95 SER A C 1
ATOM 681 O O . SER A 1 95 ? 6.030 -8.386 -21.381 1.00 67.75 95 SER A O 1
ATOM 683 N N . TRP A 1 96 ? 7.835 -7.424 -22.312 1.00 66.00 96 TRP A N 1
ATOM 684 C CA . TRP A 1 96 ? 8.728 -7.643 -21.177 1.00 66.00 96 TRP A CA 1
ATOM 685 C C . TRP A 1 96 ? 8.319 -6.793 -19.970 1.00 66.00 96 TRP A C 1
ATOM 687 O O . TRP A 1 96 ? 8.243 -7.311 -18.856 1.00 66.00 96 TRP A O 1
ATOM 697 N N . LEU A 1 97 ? 7.977 -5.521 -20.194 1.00 66.50 97 LEU A N 1
ATOM 698 C CA . LEU A 1 97 ? 7.526 -4.580 -19.173 1.00 66.50 97 LEU A CA 1
ATOM 699 C C . LEU A 1 97 ? 6.210 -5.055 -18.557 1.00 66.50 97 LEU A C 1
ATOM 701 O O . LEU A 1 97 ? 6.103 -5.116 -17.336 1.00 66.50 97 LEU A O 1
ATOM 705 N N . VAL A 1 98 ? 5.240 -5.462 -19.381 1.00 69.25 98 VAL A N 1
ATOM 706 C CA . VAL A 1 98 ? 3.961 -5.997 -18.901 1.00 69.25 98 VAL A CA 1
ATOM 707 C C . VAL A 1 98 ? 4.188 -7.275 -18.103 1.00 69.25 98 VAL A C 1
ATOM 709 O O . VAL A 1 98 ? 3.687 -7.373 -16.992 1.00 69.25 98 VAL A O 1
ATOM 712 N N . ARG A 1 99 ? 4.978 -8.235 -18.598 1.00 67.50 99 ARG A N 1
ATOM 713 C CA . ARG A 1 99 ? 5.170 -9.528 -17.917 1.00 67.50 99 ARG A CA 1
ATOM 714 C C . ARG A 1 99 ? 5.922 -9.394 -16.587 1.00 67.50 99 ARG A C 1
ATOM 716 O O . ARG A 1 99 ? 5.548 -10.059 -15.624 1.00 67.50 99 ARG A O 1
ATOM 723 N N . ASN A 1 100 ? 6.924 -8.514 -16.516 1.00 64.62 100 ASN A N 1
ATOM 724 C CA . ASN A 1 100 ? 7.662 -8.246 -15.277 1.00 64.62 100 ASN A CA 1
ATOM 725 C C . ASN A 1 100 ? 6.844 -7.420 -14.276 1.00 64.62 100 ASN A C 1
ATOM 727 O O . ASN A 1 100 ? 6.903 -7.696 -13.079 1.00 64.62 100 ASN A O 1
ATOM 731 N N . ASN A 1 101 ? 6.042 -6.458 -14.742 1.00 70.38 101 ASN A N 1
ATOM 732 C CA . ASN A 1 101 ? 5.206 -5.655 -13.849 1.00 70.38 101 ASN A CA 1
ATOM 733 C C . ASN A 1 101 ? 3.942 -6.386 -13.400 1.00 70.38 101 ASN A C 1
ATOM 735 O O . ASN A 1 101 ? 3.508 -6.159 -12.279 1.00 70.38 101 ASN A O 1
ATOM 739 N N . LEU A 1 102 ? 3.368 -7.289 -14.205 1.00 73.62 102 LEU A N 1
ATOM 740 C CA . LEU A 1 102 ? 2.141 -8.015 -13.849 1.00 73.62 102 LEU A CA 1
ATOM 741 C C . LEU A 1 102 ? 2.317 -8.803 -12.545 1.00 73.62 102 LEU A C 1
ATOM 743 O O . LEU A 1 102 ? 1.448 -8.771 -11.680 1.00 73.62 102 LEU A O 1
ATOM 747 N N . LEU A 1 103 ? 3.460 -9.475 -12.385 1.00 72.00 103 LEU A N 1
ATOM 748 C CA . LEU A 1 103 ? 3.800 -10.199 -11.160 1.00 72.00 103 LEU A CA 1
ATOM 749 C C . LEU A 1 103 ? 3.945 -9.262 -9.962 1.00 72.00 103 LEU A C 1
ATOM 751 O O . LEU A 1 103 ? 3.385 -9.546 -8.905 1.00 72.00 103 LEU A O 1
ATOM 755 N N . GLY A 1 104 ? 4.629 -8.128 -10.134 1.00 71.88 104 GLY A N 1
ATOM 756 C CA . GLY A 1 104 ? 4.728 -7.095 -9.102 1.00 71.88 104 GLY A CA 1
ATOM 757 C C . GLY A 1 104 ? 3.357 -6.546 -8.699 1.00 71.88 104 GLY A C 1
ATOM 758 O O . GLY A 1 104 ? 3.072 -6.408 -7.512 1.00 71.88 104 GLY A O 1
ATOM 759 N N . LEU A 1 105 ? 2.471 -6.321 -9.670 1.00 75.25 105 LEU A N 1
ATOM 760 C CA . LEU A 1 105 ? 1.108 -5.820 -9.475 1.00 75.25 105 LEU A CA 1
ATOM 761 C C . LEU A 1 105 ? 0.225 -6.845 -8.747 1.00 75.25 105 LEU A C 1
ATOM 763 O O . LEU A 1 105 ? -0.515 -6.497 -7.832 1.00 75.25 105 LEU A O 1
ATOM 767 N N . LEU A 1 106 ? 0.341 -8.129 -9.093 1.00 81.19 106 LEU A N 1
ATOM 768 C CA . LEU A 1 106 ? -0.363 -9.213 -8.401 1.00 81.19 106 LEU A CA 1
ATOM 769 C C . LEU A 1 106 ? 0.137 -9.390 -6.961 1.00 81.19 106 LEU A C 1
ATOM 771 O O . LEU A 1 106 ? -0.665 -9.538 -6.036 1.00 81.19 106 LEU A O 1
ATOM 775 N N . LEU A 1 107 ? 1.453 -9.342 -6.745 1.00 80.00 107 LEU A N 1
ATOM 776 C CA . LEU A 1 107 ? 2.048 -9.433 -5.410 1.00 80.00 107 LEU A CA 1
ATOM 777 C C . LEU A 1 107 ? 1.667 -8.228 -4.541 1.00 80.00 107 LEU A C 1
ATOM 779 O O . LEU A 1 107 ? 1.299 -8.394 -3.382 1.00 80.00 107 LEU A O 1
ATOM 783 N N . THR A 1 108 ? 1.689 -7.017 -5.095 1.00 81.12 108 THR A N 1
ATOM 784 C CA . THR A 1 108 ? 1.276 -5.807 -4.367 1.00 81.12 108 THR A CA 1
ATOM 785 C C . THR A 1 108 ? -0.220 -5.793 -4.091 1.00 81.12 108 THR A C 1
ATOM 787 O O . THR A 1 108 ? -0.618 -5.459 -2.977 1.00 81.12 108 THR A O 1
ATOM 790 N N . ALA A 1 109 ? -1.060 -6.231 -5.032 1.00 80.38 109 ALA A N 1
ATOM 791 C CA . ALA A 1 109 ? -2.499 -6.356 -4.812 1.00 80.38 109 ALA A CA 1
ATOM 792 C C . ALA A 1 109 ? -2.825 -7.384 -3.716 1.00 80.38 109 ALA A C 1
ATOM 794 O O . ALA A 1 109 ? -3.643 -7.115 -2.835 1.00 80.38 109 ALA A O 1
ATOM 795 N N . THR A 1 110 ? -2.165 -8.546 -3.724 1.00 83.69 110 THR A N 1
ATOM 796 C CA . THR A 1 110 ? -2.356 -9.567 -2.680 1.00 83.69 110 THR A CA 1
ATOM 797 C C . THR A 1 110 ? -1.861 -9.080 -1.317 1.00 83.69 110 THR A C 1
ATOM 799 O O . THR A 1 110 ? -2.594 -9.195 -0.332 1.00 83.69 110 THR A O 1
ATOM 802 N N . ALA A 1 111 ? -0.685 -8.446 -1.256 1.00 83.75 111 ALA A N 1
ATOM 803 C CA . ALA A 1 111 ? -0.165 -7.827 -0.037 1.00 83.75 111 ALA A CA 1
ATOM 804 C C . ALA A 1 111 ? -1.099 -6.733 0.504 1.00 83.75 111 ALA A C 1
ATOM 806 O O . ALA A 1 111 ? -1.353 -6.676 1.706 1.00 83.75 111 ALA A O 1
ATOM 807 N N . ALA A 1 112 ? -1.672 -5.908 -0.373 1.00 82.12 112 ALA A N 1
ATOM 808 C CA . ALA A 1 112 ? -2.620 -4.862 -0.012 1.00 82.12 112 ALA A CA 1
ATOM 809 C C . ALA A 1 112 ? -3.903 -5.414 0.608 1.00 82.12 112 ALA A C 1
ATOM 811 O O . ALA A 1 112 ? -4.362 -4.904 1.629 1.00 82.12 112 ALA A O 1
ATOM 812 N N . VAL A 1 113 ? -4.469 -6.473 0.020 1.00 84.88 113 VAL A N 1
ATOM 813 C CA . VAL A 1 113 ? -5.667 -7.131 0.557 1.00 84.88 113 VAL A CA 1
ATOM 814 C C . VAL A 1 113 ? -5.373 -7.743 1.921 1.00 84.88 113 VAL A C 1
ATOM 816 O O . VAL A 1 113 ? -6.154 -7.542 2.851 1.00 84.88 113 VAL A O 1
ATOM 819 N N . LEU A 1 114 ? -4.251 -8.456 2.060 1.00 87.31 114 LEU A N 1
ATOM 820 C CA . LEU A 1 114 ? -3.845 -9.055 3.332 1.00 87.31 114 LEU A CA 1
ATOM 821 C C . LEU A 1 114 ? -3.627 -7.985 4.403 1.00 87.31 114 LEU A C 1
ATOM 823 O O . LEU A 1 114 ? -4.172 -8.099 5.499 1.00 87.31 114 LEU A O 1
ATOM 827 N N . ALA A 1 115 ? -2.906 -6.915 4.078 1.00 86.06 115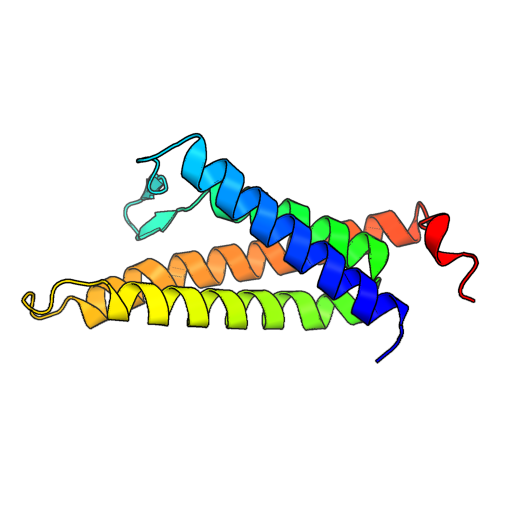 ALA A N 1
ATOM 828 C CA . ALA A 1 115 ? -2.638 -5.833 5.010 1.00 86.06 115 ALA A CA 1
ATOM 829 C C . ALA A 1 115 ? -3.909 -5.075 5.409 1.00 86.06 115 ALA A C 1
ATOM 831 O O . ALA A 1 115 ? -4.130 -4.849 6.597 1.00 86.06 115 ALA A O 1
ATOM 832 N N . ALA A 1 116 ? -4.790 -4.752 4.457 1.00 83.88 116 ALA A N 1
ATOM 833 C CA . ALA A 1 116 ? -6.085 -4.141 4.752 1.00 83.88 116 ALA A CA 1
ATOM 834 C C . ALA A 1 116 ? -6.944 -5.039 5.652 1.00 83.88 116 ALA A C 1
ATOM 836 O O . ALA A 1 116 ? -7.632 -4.542 6.545 1.00 83.88 116 ALA A O 1
ATOM 837 N N . T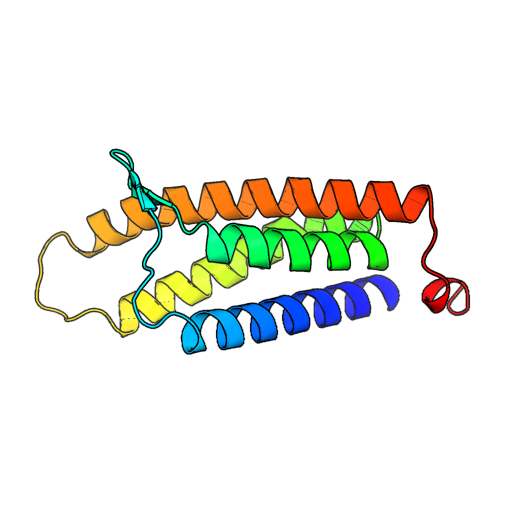RP A 1 117 ? -6.874 -6.359 5.460 1.00 86.81 117 TRP A N 1
ATOM 838 C CA . TRP A 1 117 ? -7.587 -7.320 6.295 1.00 86.81 117 TRP A CA 1
ATOM 839 C C . TRP A 1 117 ? -7.027 -7.390 7.718 1.00 86.81 117 TRP A C 1
ATOM 841 O O . TRP A 1 117 ? -7.796 -7.387 8.679 1.00 86.81 117 TRP A O 1
ATOM 851 N N . VAL A 1 118 ? -5.700 -7.378 7.866 1.00 88.00 118 VAL A N 1
ATOM 852 C CA . VAL A 1 118 ? -5.030 -7.279 9.170 1.00 88.00 118 VAL A CA 1
ATOM 853 C C . VAL A 1 118 ? -5.387 -5.959 9.857 1.00 88.00 118 VAL A C 1
ATOM 855 O O . VAL A 1 118 ? -5.763 -5.967 11.026 1.00 88.00 118 VAL A O 1
ATOM 858 N N . GLY A 1 119 ? -5.359 -4.836 9.137 1.00 82.44 119 GLY A N 1
ATOM 859 C CA . GLY A 1 119 ? -5.758 -3.528 9.657 1.00 82.44 119 GLY A CA 1
ATOM 860 C C . GLY A 1 119 ? -7.197 -3.517 10.168 1.00 82.44 119 GLY A C 1
ATOM 861 O O . GLY A 1 119 ? -7.463 -3.092 11.292 1.00 82.44 119 GLY A O 1
ATOM 862 N N . GLU A 1 120 ? -8.125 -4.069 9.384 1.00 85.44 120 GLU A N 1
ATOM 863 C CA . GLU A 1 120 ? -9.522 -4.236 9.785 1.00 85.44 120 GLU A CA 1
ATOM 864 C C . GLU A 1 120 ? -9.652 -5.110 11.043 1.00 85.44 120 GLU A C 1
ATOM 866 O O . GLU A 1 120 ? -10.410 -4.785 11.961 1.00 85.44 120 GLU A O 1
ATOM 871 N N . TYR A 1 121 ? -8.914 -6.220 11.104 1.00 86.62 121 TYR A N 1
ATOM 872 C CA . TYR A 1 121 ? -8.909 -7.116 12.255 1.00 86.62 121 TYR A CA 1
ATOM 873 C C . TYR A 1 121 ? -8.431 -6.413 13.529 1.00 86.62 121 TYR A C 1
ATOM 875 O O . TYR A 1 121 ? -9.068 -6.532 14.580 1.00 86.62 121 TYR A O 1
ATOM 883 N N . VAL A 1 122 ? -7.355 -5.629 13.426 1.00 86.31 122 VAL A N 1
ATOM 884 C CA . VAL A 1 122 ? -6.835 -4.822 14.534 1.00 86.31 122 VAL A CA 1
ATOM 885 C C . VAL A 1 122 ? -7.864 -3.779 14.960 1.00 86.31 122 VAL A C 1
ATOM 887 O O . VAL A 1 122 ? -8.139 -3.680 16.148 1.00 86.31 122 VAL A O 1
ATOM 890 N N . ALA A 1 123 ? -8.529 -3.089 14.030 1.00 84.12 123 ALA A N 1
ATOM 891 C CA . ALA A 1 123 ? -9.556 -2.094 14.357 1.00 84.12 123 ALA A CA 1
ATOM 892 C C . ALA A 1 123 ? -10.788 -2.680 15.057 1.00 84.12 123 ALA A C 1
ATOM 894 O O . ALA A 1 123 ? -11.444 -1.998 15.841 1.00 84.12 123 ALA A O 1
ATOM 895 N N . ARG A 1 124 ? -11.125 -3.946 14.781 1.00 83.62 124 ARG A N 1
ATOM 896 C CA . ARG A 1 124 ? -12.210 -4.648 15.484 1.00 83.62 124 ARG A CA 1
ATOM 897 C C . ARG A 1 124 ? -11.847 -4.959 16.930 1.00 83.62 124 ARG A C 1
ATOM 899 O O . ARG A 1 124 ? -12.724 -4.912 17.785 1.00 83.62 124 ARG A O 1
ATOM 906 N N . ARG A 1 125 ? -10.582 -5.300 17.196 1.00 86.25 125 ARG A N 1
ATOM 907 C CA . ARG A 1 125 ? -10.103 -5.548 18.559 1.00 86.25 125 ARG A CA 1
ATOM 908 C C . ARG A 1 125 ? -9.869 -4.230 19.302 1.00 86.25 125 ARG A C 1
ATOM 910 O O . ARG A 1 125 ? -10.193 -4.137 20.479 1.00 86.25 125 ARG A O 1
ATOM 917 N N . TRP A 1 126 ? -9.241 -3.260 18.643 1.00 84.44 126 TRP A N 1
ATOM 918 C CA . TRP A 1 126 ? -8.739 -2.008 19.207 1.00 84.44 126 TRP A CA 1
ATOM 919 C C . TRP A 1 126 ? -9.305 -0.851 18.366 1.00 84.44 126 TRP A C 1
ATOM 921 O O . TRP A 1 126 ? -8.674 -0.416 17.401 1.00 84.44 126 TRP A O 1
ATOM 931 N N . PRO A 1 127 ? -10.533 -0.388 18.656 1.00 77.88 127 PRO A N 1
ATOM 932 C CA . PRO A 1 127 ? -11.195 0.609 17.828 1.00 77.88 127 PRO A CA 1
ATOM 933 C C . PRO A 1 127 ? -10.450 1.952 17.871 1.00 77.88 127 PRO A C 1
ATOM 935 O O . PRO A 1 127 ? -10.108 2.430 18.954 1.00 77.88 127 PRO A O 1
ATOM 938 N N . PRO A 1 128 ? -10.229 2.608 16.715 1.00 73.81 128 PRO A N 1
ATOM 939 C CA . PRO A 1 128 ? -9.506 3.870 16.671 1.00 73.81 128 PRO A CA 1
ATOM 940 C C . PRO A 1 128 ? -10.268 4.969 17.439 1.00 73.81 128 PRO A C 1
ATOM 942 O O . PRO A 1 128 ? -11.407 5.292 17.075 1.00 73.81 128 PRO A O 1
ATOM 945 N N . PRO A 1 129 ? -9.646 5.605 18.454 1.00 72.19 129 PRO A N 1
ATOM 946 C CA . PRO A 1 129 ? -10.309 6.584 19.321 1.00 72.19 129 PRO A CA 1
ATOM 947 C C . PRO A 1 129 ? -10.762 7.837 18.559 1.00 72.19 129 PRO A C 1
ATOM 949 O O . PRO A 1 129 ? -11.778 8.443 18.896 1.00 72.19 129 PRO A O 1
ATOM 952 N N . ALA A 1 130 ? -10.055 8.192 17.481 1.00 65.94 130 ALA A N 1
ATOM 953 C CA . ALA A 1 130 ? -10.375 9.332 16.623 1.00 65.94 130 ALA A CA 1
ATOM 954 C C . ALA A 1 130 ? -11.724 9.192 15.892 1.00 65.94 130 ALA A C 1
ATOM 956 O O . ALA A 1 130 ? -12.353 10.192 15.561 1.00 65.94 130 ALA A O 1
ATOM 957 N N . LEU A 1 131 ? -12.197 7.963 15.658 1.00 61.88 131 LEU A N 1
ATOM 958 C CA . LEU A 1 131 ? -13.424 7.704 14.901 1.00 61.88 131 LEU A CA 1
ATOM 959 C C . LEU A 1 131 ? -14.626 7.346 15.781 1.00 61.88 131 LEU A C 1
ATOM 961 O O . LEU A 1 131 ? -15.735 7.203 15.267 1.00 61.88 131 LEU A O 1
ATOM 965 N N . ALA A 1 132 ? -14.419 7.216 17.094 1.00 62.06 132 ALA A N 1
ATOM 966 C CA . ALA A 1 132 ? -15.494 7.021 18.062 1.00 62.06 132 ALA A CA 1
ATOM 967 C C . ALA A 1 132 ? -16.377 8.275 18.217 1.00 62.06 132 ALA A C 1
ATOM 969 O O . ALA A 1 132 ? -17.537 8.146 18.585 1.00 62.06 132 ALA A O 1
ATOM 970 N N . ARG A 1 133 ? -15.855 9.468 17.887 1.00 61.66 133 ARG A N 1
ATOM 971 C CA . ARG A 1 133 ? -16.570 10.758 17.988 1.00 61.66 133 ARG A CA 1
ATOM 972 C C . ARG A 1 133 ? -17.386 11.141 16.747 1.00 61.66 133 ARG A C 1
ATOM 974 O O . ARG A 1 133 ? -18.106 12.125 16.787 1.00 61.66 133 ARG A O 1
ATOM 981 N N . LEU A 1 134 ? -17.231 10.406 15.644 1.00 60.00 134 LEU A N 1
ATOM 982 C CA . LEU A 1 134 ? -17.920 10.649 14.365 1.00 60.00 134 LEU A CA 1
ATOM 983 C C . LEU A 1 134 ? -19.102 9.682 14.154 1.00 60.00 134 LEU A C 1
ATOM 985 O O . LEU A 1 134 ? -19.479 9.412 13.013 1.00 60.00 134 LEU A O 1
ATOM 989 N N . ARG A 1 135 ? -19.602 9.085 15.242 1.00 54.22 135 ARG A N 1
ATOM 990 C CA . ARG A 1 135 ? -20.791 8.229 15.260 1.00 54.22 135 ARG A CA 1
ATOM 991 C C . ARG A 1 135 ? -22.008 9.023 15.692 1.00 54.22 135 ARG A C 1
ATOM 993 O O . ARG A 1 135 ? -21.840 9.856 16.604 1.00 54.22 135 ARG A O 1
#

Secondary structure (DSSP, 8-state):
--HHHHHHHHHHHHHHHHHHHHHHHH-TT---EEETTEEE-HHHHHHHHHHHHHHHHHH-TTHHHHHHHHHHHHHHHHHHHHHHHS-TT-TTHHHHHHHHHHHHHHHHHHHHHHHHHHHHHHHHHS--GGGGGG-